Protein AF-A0A398BG31-F1 (afdb_monomer)

Nearest PDB structures (foldseek):
  1ib8-assembly1_A  TM=7.031E-01  e=1.940E-01  Streptococcus pneumoniae
  5mrf-assembly1_CC  TM=3.684E-01  e=1.235E-01  Saccharomyces cerevisiae
  6vda-assembly1_A-2  TM=4.236E-01  e=1.632E+00  Thermotoga maritima MSB8
  6r10-assembly1_G  TM=2.177E-01  e=1.434E+00  Thermus thermophilus HB8
  6o7x-assembly1_M  TM=2.083E-01  e=1.980E+00  Saccharomyces cerevisiae S288C

Organism: NCBI:txid228899

Structure (mmCIF, N/CA/C/O backbone):
data_AF-A0A398BG31-F1
#
_entry.id   AF-A0A398BG31-F1
#
loop_
_atom_site.group_PDB
_atom_site.id
_atom_site.type_symbol
_atom_site.label_atom_id
_atom_site.label_alt_id
_atom_site.label_comp_id
_atom_site.label_asym_id
_atom_site.label_entity_id
_atom_site.label_seq_id
_atom_site.pdbx_PDB_ins_code
_atom_site.Cartn_x
_atom_site.Cartn_y
_atom_site.Cartn_z
_atom_site.occupancy
_atom_site.B_iso_or_equiv
_atom_site.auth_seq_id
_atom_site.auth_comp_id
_atom_site.auth_asym_id
_atom_site.auth_atom_id
_atom_site.pdbx_PDB_model_num
ATOM 1 N N . MET A 1 1 ? 29.401 -32.078 -34.408 1.00 53.19 1 MET A N 1
ATOM 2 C CA . MET A 1 1 ? 29.915 -32.717 -33.171 1.00 53.19 1 MET A CA 1
ATOM 3 C C . MET A 1 1 ? 30.108 -34.208 -33.422 1.00 53.19 1 MET A C 1
ATOM 5 O O . MET A 1 1 ? 29.137 -34.877 -33.753 1.00 53.19 1 MET A O 1
ATOM 9 N N . ASN A 1 2 ? 31.354 -34.693 -33.349 1.00 62.94 2 ASN A N 1
ATOM 10 C CA . ASN A 1 2 ? 31.745 -36.062 -33.719 1.00 62.94 2 ASN A CA 1
ATOM 11 C C . ASN A 1 2 ? 30.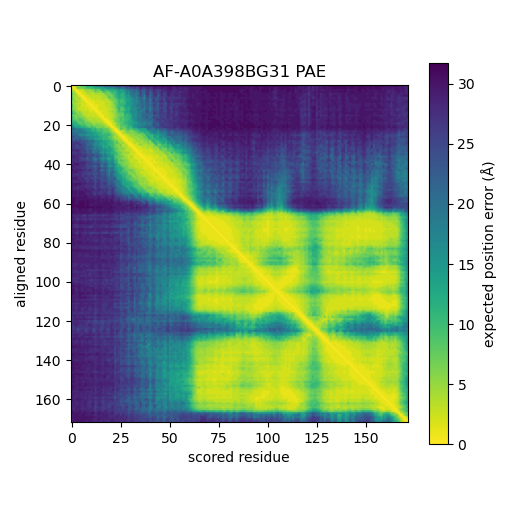960 -37.115 -32.910 1.00 62.94 2 ASN A C 1
ATOM 13 O O . ASN A 1 2 ? 30.745 -36.913 -31.715 1.00 62.94 2 ASN A O 1
ATOM 17 N N . ILE A 1 3 ? 30.553 -38.231 -33.526 1.00 62.78 3 ILE A N 1
ATOM 18 C CA . ILE A 1 3 ? 29.741 -39.298 -32.890 1.00 62.78 3 ILE A CA 1
ATOM 19 C C . ILE A 1 3 ? 30.385 -39.794 -31.582 1.00 62.78 3 ILE A C 1
ATOM 21 O O . ILE A 1 3 ? 29.692 -40.073 -30.604 1.00 62.78 3 ILE A O 1
ATOM 25 N N . LEU A 1 4 ? 31.719 -39.796 -31.527 1.00 59.97 4 LEU A N 1
ATOM 26 C CA . LEU A 1 4 ? 32.506 -40.126 -30.340 1.00 59.97 4 LEU A CA 1
ATOM 27 C C . LEU A 1 4 ? 32.259 -39.159 -29.162 1.00 59.97 4 LEU A C 1
ATOM 29 O O . LEU A 1 4 ? 32.090 -39.601 -28.031 1.00 59.97 4 LEU A O 1
ATOM 33 N N . LYS A 1 5 ? 32.141 -37.849 -29.425 1.00 55.19 5 LYS A N 1
ATOM 34 C CA . LYS A 1 5 ? 31.870 -36.826 -28.396 1.00 55.19 5 LYS A CA 1
ATOM 35 C C . LYS A 1 5 ? 30.456 -36.956 -27.817 1.00 55.19 5 LYS A C 1
ATOM 37 O O . LYS A 1 5 ? 30.279 -36.787 -26.617 1.00 55.19 5 LYS A O 1
ATOM 42 N N . LYS A 1 6 ? 29.464 -37.318 -28.645 1.00 59.91 6 LYS A N 1
ATOM 43 C CA . LYS A 1 6 ? 28.087 -37.590 -28.185 1.00 59.91 6 LYS A CA 1
ATOM 44 C C . LYS A 1 6 ? 28.027 -38.798 -27.244 1.00 59.91 6 LYS A C 1
ATOM 46 O O . LYS A 1 6 ? 27.369 -38.722 -26.214 1.00 59.91 6 LYS A O 1
ATOM 51 N N . LYS A 1 7 ? 28.744 -39.883 -27.562 1.00 61.03 7 LYS A N 1
ATOM 52 C CA . LYS A 1 7 ? 28.800 -41.083 -26.709 1.00 61.03 7 LYS A CA 1
ATOM 53 C C . LYS A 1 7 ? 29.459 -40.797 -25.358 1.00 61.03 7 LYS A C 1
ATOM 55 O O . LYS A 1 7 ? 28.920 -41.199 -24.336 1.00 61.03 7 LYS A O 1
ATOM 60 N N . ILE A 1 8 ? 30.561 -40.044 -25.347 1.00 68.81 8 ILE A N 1
ATOM 61 C CA . ILE A 1 8 ? 31.241 -39.637 -24.105 1.00 68.81 8 ILE A CA 1
ATOM 62 C C . ILE A 1 8 ? 30.322 -38.776 -23.228 1.00 68.81 8 ILE A C 1
ATOM 64 O O . ILE A 1 8 ? 30.245 -39.007 -22.027 1.00 68.81 8 ILE A O 1
ATOM 68 N N . PHE A 1 9 ? 29.579 -37.835 -23.819 1.00 67.69 9 PHE A N 1
ATOM 69 C CA . PHE A 1 9 ? 28.656 -36.974 -23.074 1.00 67.69 9 PHE A CA 1
ATOM 70 C C . PHE A 1 9 ? 27.498 -37.760 -22.442 1.00 67.69 9 PHE A C 1
ATOM 72 O O . PHE A 1 9 ? 27.155 -37.528 -21.287 1.00 67.69 9 PHE A O 1
ATOM 79 N N . ILE A 1 10 ? 26.936 -38.730 -23.171 1.00 68.56 10 ILE A N 1
ATOM 80 C CA . ILE A 1 10 ? 25.888 -39.618 -22.645 1.00 68.56 10 ILE A CA 1
ATOM 81 C C . ILE A 1 10 ? 26.435 -40.463 -21.489 1.00 68.56 10 ILE A C 1
ATOM 83 O O . ILE A 1 10 ? 25.778 -40.574 -20.460 1.00 68.56 10 ILE A O 1
ATOM 87 N N . ILE A 1 11 ? 27.650 -41.004 -21.616 1.00 67.31 11 ILE A N 1
ATOM 88 C CA . ILE A 1 11 ? 28.286 -41.784 -20.545 1.00 67.31 11 ILE A CA 1
ATOM 89 C C . ILE A 1 11 ? 28.514 -40.916 -19.300 1.00 67.31 11 ILE A C 1
ATOM 91 O O . ILE A 1 11 ? 28.195 -41.356 -18.202 1.00 67.31 11 ILE A O 1
ATOM 95 N N . LEU A 1 12 ? 28.985 -39.674 -19.459 1.00 61.62 12 LEU A N 1
ATOM 96 C CA . LEU A 1 12 ? 29.171 -38.718 -18.359 1.00 61.62 12 LEU A CA 1
ATOM 97 C C . LEU A 1 12 ? 27.850 -38.332 -17.679 1.00 61.62 12 LEU A C 1
ATOM 99 O O . LEU A 1 12 ? 27.790 -38.283 -16.454 1.00 61.62 12 LEU A O 1
ATOM 103 N N . ALA A 1 13 ? 26.787 -38.105 -18.454 1.00 61.19 13 ALA A N 1
ATOM 104 C CA . ALA A 1 13 ? 25.463 -37.799 -17.918 1.00 61.19 13 ALA A CA 1
ATOM 105 C C . ALA A 1 13 ? 24.874 -38.986 -17.139 1.00 61.19 13 ALA A C 1
ATOM 107 O O . ALA A 1 13 ? 24.323 -38.795 -16.059 1.00 61.19 13 ALA A O 1
ATOM 108 N N . VAL A 1 14 ? 25.046 -40.213 -17.645 1.00 65.25 14 VAL A N 1
ATOM 109 C CA . VAL A 1 14 ? 24.621 -41.442 -16.957 1.00 65.25 14 VAL A CA 1
ATOM 110 C C . VAL A 1 14 ? 25.443 -41.677 -15.688 1.00 65.25 14 VAL A C 1
ATOM 112 O O . VAL A 1 14 ? 24.869 -42.080 -14.684 1.00 65.25 14 VAL A O 1
ATOM 115 N N . LEU A 1 15 ? 26.747 -41.373 -15.695 1.00 58.56 15 LEU A N 1
ATOM 116 C CA . LEU A 1 15 ? 27.614 -41.448 -14.511 1.00 58.56 15 LEU A CA 1
ATOM 117 C C . LEU A 1 15 ? 27.231 -40.419 -13.438 1.00 58.56 15 LEU A C 1
ATOM 119 O O . LEU A 1 15 ? 27.207 -40.738 -12.255 1.00 58.56 15 LEU A O 1
ATOM 123 N N . LEU A 1 16 ? 26.888 -39.193 -13.836 1.00 57.56 16 LEU A N 1
ATOM 124 C CA . LEU A 1 16 ? 26.406 -38.162 -12.914 1.00 57.56 16 LEU A CA 1
ATOM 125 C C . LEU A 1 16 ? 25.042 -38.534 -12.322 1.00 57.56 16 LEU A C 1
ATOM 127 O O . LEU A 1 16 ? 24.853 -38.438 -11.111 1.00 57.56 16 LEU A O 1
ATOM 131 N N . PHE A 1 17 ? 24.112 -39.026 -13.146 1.00 57.38 17 PHE A N 1
ATOM 132 C CA . PHE A 1 17 ? 22.814 -39.502 -12.666 1.00 57.38 17 PHE A CA 1
ATOM 133 C C . PHE A 1 17 ? 22.946 -40.725 -11.759 1.00 57.38 17 PHE A C 1
ATOM 135 O O . PHE A 1 17 ? 22.264 -40.799 -10.739 1.00 57.38 17 PHE A O 1
ATOM 142 N N . SER A 1 18 ? 23.843 -41.664 -12.070 1.00 56.31 18 SER A N 1
ATOM 143 C CA . SER A 1 18 ? 24.061 -42.827 -11.215 1.00 56.31 18 SER A CA 1
ATOM 144 C C . SER A 1 18 ? 24.712 -42.442 -9.888 1.00 56.31 18 SER A C 1
ATOM 146 O O . SER A 1 18 ? 24.309 -42.995 -8.874 1.00 56.31 18 SER A O 1
ATOM 148 N N . ILE A 1 19 ? 25.603 -41.445 -9.827 1.00 57.47 19 ILE A N 1
ATOM 149 C CA . ILE A 1 19 ? 26.135 -40.911 -8.555 1.00 57.47 19 ILE A CA 1
ATOM 150 C C . ILE A 1 19 ? 25.027 -40.259 -7.707 1.00 57.47 19 ILE A C 1
ATOM 152 O O . ILE A 1 19 ? 24.981 -40.476 -6.495 1.00 57.47 19 ILE A O 1
ATOM 156 N N . VAL A 1 20 ? 24.099 -39.520 -8.328 1.00 55.38 20 VAL A N 1
ATOM 157 C CA . VAL A 1 20 ? 22.949 -38.899 -7.638 1.00 55.38 20 VAL A CA 1
ATOM 158 C C . VAL A 1 20 ? 21.964 -39.951 -7.112 1.00 55.38 20 VAL A C 1
ATOM 160 O O . VAL A 1 20 ? 21.450 -39.809 -6.006 1.00 55.38 20 VAL A O 1
ATOM 163 N N . ILE A 1 21 ? 21.732 -41.031 -7.864 1.00 56.31 21 ILE A N 1
ATOM 164 C CA . ILE A 1 21 ? 20.836 -42.131 -7.465 1.00 56.31 21 ILE A CA 1
ATOM 165 C C . ILE A 1 21 ? 21.506 -43.063 -6.434 1.00 56.31 21 ILE A C 1
ATOM 167 O O . ILE A 1 21 ? 20.829 -43.593 -5.557 1.00 56.31 21 ILE A O 1
ATOM 171 N N . SER A 1 22 ? 22.830 -43.241 -6.498 1.00 51.28 22 SER A N 1
ATOM 172 C CA . SER A 1 22 ? 23.577 -44.185 -5.645 1.00 51.28 22 SER A CA 1
ATOM 173 C C . SER A 1 22 ? 24.001 -43.607 -4.295 1.00 51.28 22 SER A C 1
ATOM 175 O O . SER A 1 22 ? 24.491 -44.357 -3.454 1.00 51.28 22 SER A O 1
ATOM 177 N N . ASN A 1 23 ? 23.835 -42.298 -4.063 1.00 50.19 23 ASN A N 1
ATOM 178 C CA . ASN A 1 23 ? 24.170 -41.674 -2.784 1.00 50.19 23 ASN A CA 1
ATOM 179 C C . ASN A 1 23 ? 22.914 -41.143 -2.067 1.00 50.19 23 ASN A C 1
ATOM 181 O O . ASN A 1 23 ? 22.651 -39.934 -2.074 1.00 50.19 23 ASN A O 1
ATOM 185 N N . PRO A 1 24 ? 22.130 -42.027 -1.416 1.00 53.59 24 PRO A N 1
ATOM 186 C CA . PRO A 1 24 ? 20.902 -41.651 -0.714 1.00 53.59 24 PRO A CA 1
ATOM 187 C C . PRO A 1 24 ? 21.133 -40.602 0.382 1.00 53.59 24 PRO A C 1
ATOM 189 O O . PRO A 1 24 ? 20.195 -39.899 0.746 1.00 53.59 24 PRO A O 1
ATOM 192 N N . ASN A 1 25 ? 22.372 -40.428 0.857 1.00 54.75 25 ASN A N 1
ATOM 193 C CA . ASN A 1 25 ? 22.726 -39.409 1.844 1.00 54.75 25 ASN A CA 1
ATOM 194 C C . ASN A 1 25 ? 22.680 -37.979 1.288 1.00 54.75 25 ASN A C 1
ATOM 196 O O . ASN A 1 25 ? 22.370 -37.066 2.044 1.00 54.75 25 ASN A O 1
ATOM 200 N N . VAL A 1 26 ? 22.936 -37.761 -0.009 1.00 54.12 26 VAL A N 1
ATOM 201 C CA . VAL A 1 26 ? 22.870 -36.417 -0.620 1.00 54.12 26 VAL A CA 1
ATOM 202 C C . VAL A 1 26 ? 21.413 -35.983 -0.770 1.00 54.12 26 VAL A C 1
ATOM 204 O O . VAL A 1 26 ? 21.038 -34.904 -0.323 1.00 54.12 26 VAL A O 1
ATOM 207 N N . LEU A 1 27 ? 20.558 -36.870 -1.288 1.00 51.22 27 LEU A N 1
ATOM 208 C CA . LEU A 1 27 ? 19.114 -36.636 -1.371 1.00 51.22 27 LEU A CA 1
ATOM 209 C C . LEU A 1 27 ? 18.458 -36.544 0.016 1.00 51.22 27 LEU A C 1
ATOM 211 O O . LEU A 1 27 ? 17.576 -35.711 0.215 1.00 51.22 27 LEU A O 1
ATOM 215 N N . ALA A 1 28 ? 18.881 -37.359 0.988 1.00 54.22 28 ALA A N 1
ATOM 216 C CA . ALA A 1 28 ? 18.371 -37.296 2.357 1.00 54.22 28 ALA A CA 1
ATOM 217 C C . ALA A 1 28 ? 18.829 -36.030 3.096 1.00 54.22 28 ALA A C 1
ATOM 219 O O . ALA A 1 28 ? 18.016 -35.433 3.797 1.00 54.22 28 ALA A O 1
ATOM 220 N N . ASN A 1 29 ? 20.078 -35.582 2.920 1.00 52.50 29 ASN A N 1
ATOM 221 C CA . ASN A 1 29 ? 20.554 -34.328 3.510 1.00 52.50 29 ASN A CA 1
ATOM 222 C C . ASN A 1 29 ? 19.877 -33.112 2.879 1.00 52.50 29 ASN A C 1
ATOM 224 O O . ASN A 1 29 ? 19.427 -32.247 3.620 1.00 52.50 29 ASN A O 1
ATOM 228 N N . SER A 1 30 ? 19.707 -33.067 1.553 1.00 46.72 30 SER A N 1
ATOM 229 C CA . SER A 1 30 ? 18.957 -31.981 0.909 1.00 46.72 30 SER A CA 1
ATOM 230 C C . SER A 1 30 ? 17.485 -31.965 1.336 1.00 46.72 30 SER A C 1
ATOM 232 O O . SER A 1 30 ? 16.942 -30.895 1.593 1.00 46.72 30 SER A O 1
ATOM 234 N N . LYS A 1 31 ? 16.839 -33.130 1.498 1.00 51.66 31 LYS A N 1
ATOM 235 C CA . LYS A 1 31 ? 15.466 -33.210 2.033 1.00 51.66 31 LYS A CA 1
ATOM 236 C C . LYS A 1 31 ? 15.378 -32.783 3.500 1.00 51.66 31 LYS A C 1
ATOM 238 O O . LYS A 1 31 ? 14.431 -32.094 3.859 1.00 51.66 31 LYS A O 1
ATOM 243 N N . LYS A 1 32 ? 16.353 -33.156 4.337 1.00 51.97 32 LYS A N 1
ATOM 244 C CA . LYS A 1 32 ? 16.417 -32.739 5.747 1.00 51.97 32 LYS A CA 1
ATOM 245 C C . LYS A 1 32 ? 16.660 -31.239 5.892 1.00 51.97 32 LYS A C 1
ATOM 247 O O . LYS A 1 32 ? 15.977 -30.607 6.683 1.00 51.97 32 LYS A O 1
ATOM 252 N N . GLN A 1 33 ? 17.572 -30.674 5.104 1.00 48.34 33 GLN A N 1
ATOM 253 C CA . GLN A 1 33 ? 17.840 -29.234 5.088 1.00 48.34 33 GLN A CA 1
ATOM 254 C C . GLN A 1 33 ? 16.628 -28.442 4.597 1.00 48.34 33 GLN A C 1
ATOM 256 O O . GLN A 1 33 ? 16.299 -27.417 5.181 1.00 48.34 33 GLN A O 1
ATOM 261 N N . LEU A 1 34 ? 15.926 -28.934 3.572 1.00 43.84 34 LEU A N 1
ATOM 262 C CA . LEU A 1 34 ? 14.704 -28.294 3.092 1.00 43.84 34 LEU A CA 1
ATOM 263 C C . LEU A 1 34 ? 13.581 -28.363 4.136 1.00 43.84 34 LEU A C 1
ATOM 265 O O . LEU A 1 34 ? 12.927 -27.359 4.381 1.00 43.84 34 LEU A O 1
ATOM 269 N N . ALA A 1 35 ? 13.381 -29.517 4.779 1.00 44.00 35 ALA A N 1
ATOM 270 C CA . ALA A 1 35 ? 12.395 -29.663 5.849 1.00 44.00 35 ALA A CA 1
ATOM 271 C C . ALA A 1 35 ? 12.717 -28.758 7.047 1.00 44.00 35 ALA A C 1
ATOM 273 O O . ALA A 1 35 ? 11.823 -28.115 7.584 1.00 44.00 35 ALA A O 1
ATOM 274 N N . GLN A 1 36 ? 13.994 -28.655 7.420 1.00 43.69 36 GLN A N 1
ATOM 275 C CA . GLN A 1 36 ? 14.444 -27.756 8.477 1.00 43.69 36 GLN A CA 1
ATOM 276 C C . GLN A 1 36 ? 14.210 -26.285 8.109 1.00 43.69 36 GLN A C 1
ATOM 278 O O . GLN A 1 36 ? 13.705 -25.535 8.933 1.00 43.69 36 GLN A O 1
ATOM 283 N N . LEU A 1 37 ? 14.486 -25.887 6.864 1.00 46.41 37 LEU A N 1
ATOM 284 C CA . LEU A 1 37 ? 14.227 -24.529 6.381 1.00 46.41 37 LEU A CA 1
ATOM 285 C C . LEU A 1 37 ? 12.724 -24.200 6.352 1.00 46.41 37 LEU A C 1
ATOM 287 O O . LEU A 1 37 ? 12.332 -23.080 6.662 1.00 46.41 37 LEU A O 1
ATOM 291 N N . VAL A 1 38 ? 11.878 -25.171 5.994 1.00 51.41 38 VAL A N 1
ATOM 292 C CA . VAL A 1 38 ? 10.416 -25.020 6.040 1.00 51.41 38 VAL A CA 1
ATOM 293 C C . VAL A 1 38 ? 9.937 -24.861 7.481 1.00 51.41 38 VAL A C 1
ATOM 295 O O . VAL A 1 38 ? 9.196 -23.924 7.743 1.00 51.41 38 VAL A O 1
ATOM 298 N N . MET A 1 39 ? 10.417 -25.683 8.418 1.00 49.50 39 MET A N 1
ATOM 299 C CA . MET A 1 39 ? 10.085 -25.543 9.843 1.00 49.50 39 MET A CA 1
ATOM 300 C C . MET A 1 39 ? 10.563 -24.204 10.418 1.00 49.50 39 MET A C 1
ATOM 302 O O . MET A 1 39 ? 9.814 -23.534 11.117 1.00 49.50 39 MET A O 1
ATOM 306 N N . GLU A 1 40 ? 11.785 -23.771 10.092 1.00 48.88 40 GLU A N 1
ATOM 307 C CA . GLU A 1 40 ? 12.313 -22.469 10.521 1.00 48.88 40 GLU A CA 1
ATOM 308 C C . GLU A 1 40 ? 11.486 -21.303 9.954 1.00 48.88 40 GLU A C 1
ATOM 310 O O . GLU A 1 40 ? 11.307 -20.283 10.622 1.00 48.88 40 GLU A O 1
ATOM 315 N N . HIS A 1 41 ? 10.959 -21.436 8.733 1.00 49.56 41 HIS A N 1
ATOM 316 C CA . HIS A 1 41 ? 10.044 -20.452 8.160 1.00 49.56 41 HIS A CA 1
ATOM 317 C C . HIS A 1 41 ? 8.642 -20.519 8.770 1.00 49.56 41 HIS A C 1
ATOM 319 O O . HIS A 1 41 ? 8.069 -19.465 9.026 1.00 49.56 41 HIS A O 1
ATOM 325 N N . GLU A 1 42 ? 8.101 -21.702 9.054 1.00 53.50 42 GLU A N 1
ATOM 326 C CA . GLU A 1 42 ? 6.820 -21.858 9.752 1.00 53.50 42 GLU A CA 1
ATOM 327 C C . GLU A 1 42 ? 6.878 -21.263 11.163 1.00 53.50 42 GLU A C 1
ATOM 329 O O . GLU A 1 42 ? 5.978 -20.520 11.545 1.00 53.50 42 GLU A O 1
ATOM 334 N N . ASP A 1 43 ? 7.964 -21.484 11.905 1.00 51.66 43 ASP A N 1
ATOM 335 C CA . ASP A 1 43 ? 8.165 -20.886 13.228 1.00 51.66 43 ASP A CA 1
ATOM 336 C C . ASP A 1 43 ? 8.298 -19.360 13.154 1.00 51.66 43 ASP A C 1
ATOM 338 O O . ASP A 1 43 ? 7.699 -18.647 13.963 1.00 51.66 43 ASP A O 1
ATOM 342 N N . LYS A 1 44 ? 9.017 -18.826 12.157 1.00 56.25 44 LYS A N 1
ATOM 3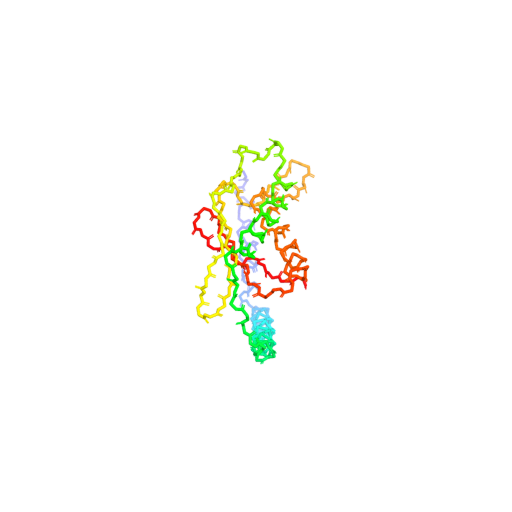43 C CA . LYS A 1 44 ? 9.074 -17.373 11.919 1.00 56.25 44 LYS A CA 1
ATOM 344 C C . LYS A 1 44 ? 7.704 -16.797 11.570 1.00 56.25 44 LYS A C 1
ATOM 346 O O . LYS A 1 44 ? 7.350 -15.746 12.096 1.00 56.25 44 LYS A O 1
ATOM 351 N N . ILE A 1 45 ? 6.929 -17.479 10.727 1.00 55.66 45 ILE A N 1
ATOM 352 C CA . ILE A 1 45 ? 5.564 -17.076 10.369 1.00 55.66 45 ILE A CA 1
ATOM 353 C C . ILE A 1 45 ? 4.666 -17.096 11.609 1.00 55.66 45 ILE A C 1
ATOM 355 O O . ILE A 1 45 ? 3.953 -16.130 11.855 1.00 55.66 45 ILE A O 1
ATOM 359 N N . ASN A 1 46 ? 4.737 -18.141 12.432 1.00 55.25 46 ASN A N 1
ATOM 360 C CA . ASN A 1 46 ? 3.939 -18.258 13.651 1.00 55.25 46 ASN A CA 1
ATOM 361 C C . ASN A 1 46 ? 4.297 -17.190 14.692 1.00 55.25 46 ASN A C 1
ATOM 363 O O . ASN A 1 46 ? 3.409 -16.678 15.373 1.00 55.25 46 ASN A O 1
ATOM 367 N N . ASN A 1 47 ? 5.576 -16.835 14.812 1.00 57.88 47 ASN A N 1
ATOM 368 C CA . ASN A 1 47 ? 6.008 -15.745 15.685 1.00 57.88 47 ASN A CA 1
ATOM 369 C C . ASN A 1 47 ? 5.528 -14.388 15.158 1.00 57.88 47 ASN A C 1
ATOM 371 O O . ASN A 1 47 ? 4.969 -13.616 15.925 1.00 57.88 47 ASN A O 1
ATOM 375 N N . LEU A 1 48 ? 5.611 -14.148 13.846 1.00 55.41 48 LEU A N 1
ATOM 376 C CA . LEU A 1 48 ? 5.056 -12.941 13.227 1.00 55.41 48 LEU A CA 1
ATOM 377 C C . LEU A 1 48 ? 3.535 -12.838 13.407 1.00 55.41 48 LEU A C 1
ATOM 379 O O . LEU A 1 48 ? 3.031 -11.756 13.685 1.00 55.41 48 LEU A O 1
ATOM 383 N N . ILE A 1 49 ? 2.797 -13.947 13.291 1.00 59.25 49 ILE A N 1
ATOM 384 C CA . ILE A 1 49 ? 1.347 -13.976 13.546 1.00 59.25 49 ILE A CA 1
ATOM 385 C C . ILE A 1 49 ? 1.052 -13.609 15.004 1.00 59.25 49 ILE A C 1
ATOM 387 O O . ILE A 1 49 ? 0.160 -12.804 15.261 1.00 59.25 49 ILE A O 1
ATOM 391 N N . LYS A 1 50 ? 1.819 -14.148 15.959 1.00 50.47 50 LYS A N 1
ATOM 392 C CA . LYS A 1 50 ? 1.672 -13.802 17.381 1.00 50.47 50 LYS A CA 1
ATOM 393 C C . LYS A 1 50 ? 1.978 -12.334 17.653 1.00 50.47 50 LYS A C 1
ATOM 395 O O . LYS A 1 50 ? 1.229 -11.706 18.393 1.00 50.47 50 LYS A O 1
ATOM 400 N N . ASP A 1 51 ? 3.030 -11.791 17.051 1.00 50.72 51 ASP A N 1
ATOM 401 C CA . ASP A 1 51 ? 3.392 -10.383 17.210 1.00 50.72 51 ASP A CA 1
ATOM 40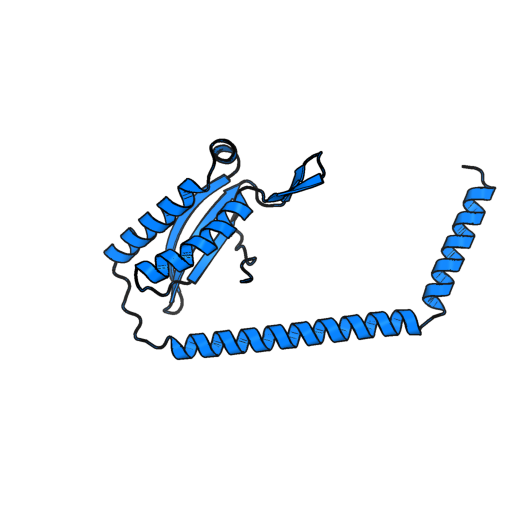2 C C . ASP A 1 51 ? 2.302 -9.471 16.622 1.00 50.72 51 ASP A C 1
ATOM 404 O O . ASP A 1 51 ? 1.929 -8.477 17.239 1.00 50.72 51 ASP A O 1
ATOM 408 N N . VAL A 1 52 ? 1.709 -9.850 15.483 1.00 55.59 52 VAL A N 1
ATOM 409 C CA . VAL A 1 52 ? 0.548 -9.155 14.900 1.00 55.59 52 VAL A CA 1
ATOM 410 C C . VAL A 1 52 ? -0.676 -9.225 15.819 1.00 55.59 52 VAL A C 1
ATOM 412 O O . VAL A 1 52 ? -1.340 -8.210 16.015 1.00 55.59 52 VAL A O 1
ATOM 415 N N . ASP A 1 53 ? -0.975 -10.381 16.413 1.00 53.25 53 ASP A N 1
ATOM 416 C CA . ASP A 1 53 ? -2.111 -10.541 17.332 1.00 53.25 53 ASP A CA 1
ATOM 417 C C . ASP A 1 53 ? -1.929 -9.763 18.647 1.00 53.25 53 ASP A C 1
ATOM 419 O O . ASP A 1 53 ? -2.907 -9.275 19.221 1.00 53.25 53 ASP A O 1
ATOM 423 N N . ILE A 1 54 ? -0.689 -9.639 19.131 1.00 60.16 54 ILE A N 1
ATOM 424 C CA . ILE A 1 54 ? -0.345 -8.818 20.300 1.00 60.16 54 ILE A CA 1
ATOM 425 C C . ILE A 1 54 ? -0.545 -7.340 19.966 1.00 60.16 54 ILE A C 1
ATOM 427 O O . ILE A 1 54 ? -1.255 -6.653 20.698 1.00 60.16 54 ILE A O 1
ATOM 431 N N . LEU A 1 55 ? -0.026 -6.883 18.823 1.00 49.94 55 LEU A N 1
ATOM 432 C CA . LEU A 1 55 ? -0.223 -5.510 18.357 1.00 49.94 55 LEU A CA 1
ATOM 433 C C . LEU A 1 55 ? -1.716 -5.188 18.192 1.00 49.94 55 LEU A C 1
ATOM 435 O O . LEU A 1 55 ? -2.177 -4.186 18.720 1.00 49.94 55 LEU A O 1
ATOM 439 N N . LYS A 1 56 ? -2.510 -6.081 17.588 1.00 51.69 56 LYS A N 1
ATOM 440 C CA . LYS A 1 56 ? -3.970 -5.905 17.455 1.00 51.69 56 LYS A CA 1
ATOM 441 C C . LYS A 1 56 ? -4.710 -5.789 18.790 1.00 51.69 56 LYS A C 1
ATOM 443 O O . LYS A 1 56 ? -5.739 -5.120 18.861 1.00 51.69 56 LYS A O 1
ATOM 448 N N . LYS A 1 57 ? -4.229 -6.452 19.845 1.00 50.59 57 LYS A N 1
ATOM 449 C CA . LYS A 1 57 ? -4.817 -6.343 21.191 1.00 50.59 57 LYS A CA 1
ATOM 450 C C . LYS A 1 57 ? -4.403 -5.065 21.909 1.00 50.59 57 LYS A C 1
ATOM 452 O O . LYS A 1 57 ? -5.204 -4.529 22.669 1.00 50.59 57 LYS A O 1
ATOM 457 N N . GLU A 1 58 ? -3.189 -4.580 21.674 1.00 47.00 58 GLU A N 1
ATOM 458 C CA . GLU A 1 58 ? -2.688 -3.336 22.266 1.00 47.00 58 GLU A CA 1
ATOM 459 C C . GLU A 1 58 ? -3.294 -2.088 21.606 1.00 47.00 58 GLU A C 1
ATOM 461 O O . GLU A 1 58 ? -3.454 -1.072 22.279 1.00 47.00 58 GLU A O 1
ATOM 466 N N . THR A 1 59 ? -3.759 -2.179 20.354 1.00 44.22 59 THR A N 1
ATOM 467 C CA . THR A 1 59 ? -4.480 -1.091 19.674 1.00 44.22 59 THR A CA 1
ATOM 468 C C . THR A 1 59 ? -5.990 -1.044 19.946 1.00 44.22 59 THR A C 1
ATOM 470 O O . THR A 1 59 ? -6.713 -0.337 19.252 1.00 44.22 59 THR A O 1
ATOM 473 N N . GLN A 1 60 ? -6.507 -1.691 21.002 1.00 41.91 60 GLN A N 1
ATOM 474 C CA . GLN A 1 60 ? -7.870 -1.428 21.518 1.00 41.91 60 GLN A CA 1
ATOM 475 C C . GLN A 1 60 ? -8.003 -0.058 22.218 1.00 41.91 60 GLN A C 1
ATOM 477 O O . GLN A 1 60 ? -8.793 0.129 23.145 1.00 41.91 60 GLN A O 1
ATOM 482 N N . THR A 1 61 ? -7.243 0.929 21.758 1.00 42.94 61 THR A N 1
ATOM 483 C CA . THR A 1 61 ? -7.526 2.335 22.007 1.00 42.94 61 THR A CA 1
ATOM 484 C C . THR A 1 61 ? -8.680 2.688 21.084 1.00 42.94 61 THR A C 1
ATOM 486 O O . THR A 1 61 ? -8.561 2.553 19.873 1.00 42.94 61 THR A O 1
ATOM 489 N N . THR A 1 62 ? -9.818 3.050 21.672 1.00 42.25 62 THR A N 1
ATOM 490 C CA . THR A 1 62 ? -11.012 3.609 21.019 1.00 42.25 62 THR A CA 1
ATOM 491 C C . THR A 1 62 ? -10.715 4.185 19.633 1.00 42.25 62 THR A C 1
ATOM 493 O O . THR A 1 62 ? -10.113 5.254 19.554 1.00 42.25 62 THR A O 1
ATOM 496 N N . ASN A 1 63 ? -11.130 3.478 18.571 1.00 48.47 63 ASN A N 1
ATOM 497 C CA . ASN A 1 63 ? -11.074 3.977 17.198 1.00 48.47 63 ASN A CA 1
ATOM 498 C C . ASN A 1 63 ? -11.880 5.272 17.137 1.00 48.47 63 ASN A C 1
ATOM 500 O O . ASN A 1 63 ? -13.113 5.259 17.089 1.00 48.47 63 ASN A O 1
ATOM 504 N N . GLU A 1 64 ? -11.182 6.398 17.197 1.00 56.97 64 GLU A N 1
ATOM 505 C CA . GLU A 1 64 ? -11.775 7.686 16.908 1.00 56.97 64 GLU A CA 1
ATOM 506 C C . GLU A 1 64 ? -12.199 7.636 15.438 1.00 56.97 64 GLU A C 1
ATOM 508 O O . GLU A 1 64 ? -11.389 7.385 14.543 1.00 56.97 64 GLU A O 1
ATOM 513 N N . VAL A 1 65 ? -13.506 7.748 15.193 1.00 71.75 65 VAL A N 1
ATOM 514 C CA . VAL A 1 65 ? -14.064 7.686 13.841 1.00 71.75 65 VAL A CA 1
ATOM 515 C C . VAL A 1 65 ? -13.388 8.774 13.014 1.00 71.75 65 VAL A C 1
ATOM 517 O O . VAL A 1 65 ? -13.523 9.960 13.316 1.00 71.75 65 VAL A O 1
ATOM 520 N N . LEU A 1 66 ? -12.668 8.371 11.966 1.00 83.31 66 LEU A N 1
ATOM 521 C CA . LEU A 1 66 ? -12.016 9.301 11.054 1.00 83.31 66 LEU A CA 1
ATOM 522 C C . LEU A 1 66 ? -13.077 10.203 10.425 1.00 83.31 66 LEU A C 1
ATOM 524 O O . LEU A 1 66 ? -13.924 9.748 9.650 1.00 83.31 66 LEU A O 1
ATOM 528 N N . THR A 1 67 ? -13.030 11.491 10.755 1.00 88.31 67 THR A N 1
ATOM 529 C CA . THR A 1 67 ? -13.929 12.471 10.147 1.00 88.31 67 THR A CA 1
ATOM 530 C C . THR A 1 67 ? -13.652 12.576 8.646 1.00 88.31 67 THR A C 1
ATOM 532 O O . THR A 1 67 ? -12.528 12.348 8.190 1.00 88.31 67 THR A O 1
ATOM 535 N N . GLU A 1 68 ? -14.661 12.949 7.856 1.00 89.38 68 GLU A N 1
ATOM 536 C CA . GLU A 1 68 ? -14.470 13.144 6.413 1.00 89.38 68 GLU A CA 1
ATOM 537 C C . GLU A 1 68 ? -13.423 14.223 6.106 1.00 89.38 68 GLU A C 1
ATOM 539 O O . GLU A 1 68 ? -12.647 14.073 5.166 1.00 89.38 68 GLU A O 1
ATOM 544 N N . GLU A 1 69 ? -13.327 15.268 6.931 1.00 89.12 69 GLU A N 1
ATOM 545 C CA . GLU A 1 69 ? -12.292 16.298 6.798 1.00 89.12 69 GLU A CA 1
ATOM 546 C C . GLU A 1 69 ? -10.885 15.704 6.962 1.00 89.12 69 GLU A C 1
ATOM 548 O O . GLU A 1 69 ? -10.019 15.912 6.108 1.00 89.12 69 GLU A O 1
ATOM 553 N N . THR A 1 70 ? -10.675 14.881 7.995 1.00 89.56 70 THR A N 1
ATOM 554 C CA . THR A 1 70 ? -9.402 14.183 8.217 1.00 89.56 70 THR A CA 1
ATOM 555 C C . THR A 1 70 ? -9.085 13.219 7.075 1.00 89.56 70 THR A C 1
ATOM 557 O O . THR A 1 70 ? -7.949 13.189 6.602 1.00 89.56 70 THR A O 1
ATOM 560 N N . LYS A 1 71 ? -10.077 12.470 6.568 1.00 91.69 71 LYS A N 1
ATOM 561 C CA . LYS A 1 71 ? -9.884 11.573 5.414 1.00 91.69 71 LYS A CA 1
ATOM 562 C C . LYS A 1 71 ? -9.428 12.338 4.175 1.00 91.69 71 LYS A C 1
ATOM 564 O O . LYS A 1 71 ? -8.509 11.891 3.492 1.00 91.69 71 LYS A O 1
ATOM 569 N N . GLN A 1 72 ? -10.035 13.488 3.882 1.00 93.00 72 GLN A N 1
ATOM 570 C CA . GLN A 1 72 ? -9.641 14.308 2.733 1.00 93.00 72 GLN A CA 1
ATOM 571 C C . GLN A 1 72 ? -8.238 14.904 2.902 1.00 93.00 72 GLN A C 1
ATOM 573 O O . GLN A 1 72 ? -7.466 14.916 1.941 1.00 93.00 72 GLN A O 1
ATOM 578 N N . ALA A 1 73 ? -7.880 15.348 4.111 1.00 92.62 73 ALA A N 1
ATOM 579 C CA . ALA A 1 73 ? -6.534 15.830 4.411 1.00 92.62 73 ALA A CA 1
ATOM 580 C C . ALA A 1 73 ? -5.481 14.726 4.211 1.00 92.62 73 ALA A C 1
ATOM 582 O O . ALA A 1 73 ? -4.530 14.913 3.454 1.00 92.62 73 ALA A O 1
ATOM 583 N N . LEU A 1 74 ? -5.708 13.541 4.786 1.00 93.44 74 LEU A N 1
ATOM 584 C CA . LEU A 1 74 ? -4.844 12.371 4.614 1.00 93.44 74 LEU A CA 1
ATOM 585 C C . LEU A 1 74 ? -4.694 11.981 3.139 1.00 93.44 74 LEU A C 1
ATOM 587 O O . LEU A 1 74 ? -3.579 11.817 2.648 1.00 93.44 74 LEU A O 1
ATOM 591 N N . LEU A 1 75 ? -5.803 11.889 2.397 1.00 94.00 75 LEU A N 1
ATOM 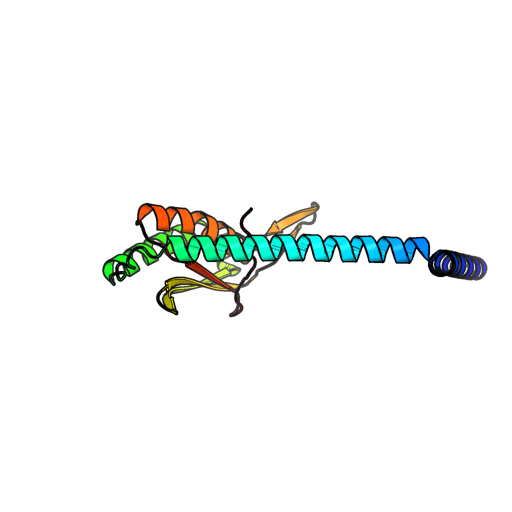592 C CA . LEU A 1 75 ? -5.776 11.576 0.965 1.00 94.00 75 LEU A CA 1
ATOM 593 C C . LEU A 1 75 ? -4.945 12.580 0.166 1.00 94.00 75 LEU A C 1
ATOM 595 O O . LEU A 1 75 ? -4.236 12.181 -0.760 1.00 94.00 75 LEU A O 1
ATOM 599 N N . LYS A 1 76 ? -5.023 13.868 0.510 1.00 93.44 76 LYS A N 1
ATOM 600 C CA . LYS A 1 76 ? -4.224 14.914 -0.126 1.00 93.44 76 LYS A CA 1
ATOM 601 C C . LYS A 1 76 ? -2.732 14.719 0.146 1.00 93.44 76 LYS A C 1
ATOM 603 O O . LYS A 1 76 ? -1.952 14.780 -0.802 1.00 93.44 76 LYS A O 1
ATOM 608 N N . GLU A 1 77 ? -2.349 14.442 1.390 1.00 92.06 77 GLU A N 1
ATOM 609 C CA . GLU A 1 77 ? -0.949 14.199 1.767 1.00 92.06 77 GLU A CA 1
ATOM 610 C C . GLU A 1 77 ? -0.383 12.950 1.090 1.00 92.06 77 GLU A C 1
ATOM 612 O O . GLU A 1 77 ? 0.668 13.013 0.447 1.00 92.06 77 GLU A O 1
ATOM 617 N N . TYR A 1 78 ? -1.107 11.825 1.138 1.00 91.75 78 TYR A N 1
ATOM 618 C CA . TYR A 1 78 ? -0.663 10.606 0.466 1.00 91.75 78 TYR A CA 1
ATOM 619 C C . TYR A 1 78 ? -0.501 10.834 -1.038 1.00 91.75 78 TYR A C 1
ATOM 621 O O . TYR A 1 78 ? 0.535 10.475 -1.599 1.00 91.75 78 TYR A O 1
ATOM 629 N N . ARG A 1 79 ? -1.481 11.467 -1.703 1.00 88.81 79 ARG A N 1
ATOM 630 C CA . ARG A 1 79 ? -1.401 11.773 -3.143 1.00 88.81 79 ARG A CA 1
ATOM 631 C C . ARG A 1 79 ? -0.226 12.679 -3.476 1.00 88.81 79 ARG A C 1
ATOM 633 O O . ARG A 1 79 ? 0.486 12.389 -4.434 1.00 88.81 79 ARG A O 1
ATOM 640 N N . GLY A 1 80 ? -0.016 13.729 -2.683 1.00 87.69 80 GLY A N 1
ATOM 641 C CA . GLY A 1 80 ? 1.126 14.623 -2.835 1.00 87.69 80 GLY A CA 1
ATOM 642 C C . GLY A 1 80 ? 2.436 13.846 -2.760 1.00 87.69 80 GLY A C 1
ATOM 643 O O . GLY A 1 80 ? 3.244 13.923 -3.680 1.00 87.69 80 GLY A O 1
ATOM 644 N N . SER A 1 81 ? 2.595 13.006 -1.733 1.00 86.62 81 SER A N 1
ATOM 645 C CA . SER A 1 81 ? 3.794 12.178 -1.564 1.00 86.62 81 SER A CA 1
ATOM 646 C C . SER A 1 81 ? 4.040 11.227 -2.740 1.00 86.62 81 SER A C 1
ATOM 648 O O . SER A 1 81 ? 5.187 11.032 -3.130 1.00 86.62 81 SER A O 1
ATOM 650 N N . MET A 1 82 ? 2.981 10.667 -3.337 1.00 86.44 82 MET A N 1
ATOM 651 C CA . MET A 1 82 ? 3.101 9.723 -4.448 1.00 86.44 82 MET A CA 1
ATOM 652 C C . MET A 1 82 ? 3.428 10.396 -5.780 1.00 86.44 82 MET A C 1
ATOM 654 O O . MET A 1 82 ? 4.175 9.829 -6.570 1.00 86.44 82 MET A O 1
ATOM 658 N N . GLN A 1 83 ? 2.907 11.599 -6.038 1.00 79.38 83 GLN A N 1
ATOM 659 C CA . GLN A 1 83 ? 3.211 12.328 -7.274 1.00 79.38 83 GLN A CA 1
ATOM 660 C C . GLN A 1 83 ? 4.701 12.650 -7.406 1.00 79.38 83 GLN A C 1
ATOM 662 O O . GLN A 1 83 ? 5.238 12.546 -8.502 1.00 79.38 83 GLN A O 1
ATOM 667 N N . TYR A 1 84 ? 5.390 12.951 -6.302 1.00 78.69 84 TYR A N 1
ATOM 668 C CA . TYR A 1 84 ? 6.841 13.180 -6.318 1.00 78.69 84 TYR A CA 1
ATOM 669 C C . TYR A 1 84 ? 7.670 11.933 -6.666 1.00 78.69 84 TYR A C 1
ATOM 671 O O . TYR A 1 84 ? 8.867 12.054 -6.917 1.00 78.69 84 TYR A O 1
ATOM 679 N N . LEU A 1 85 ? 7.060 10.743 -6.669 1.00 78.25 85 LEU A N 1
ATOM 680 C CA . LEU A 1 85 ? 7.722 9.480 -7.006 1.00 78.25 85 LEU A CA 1
ATOM 681 C C . LEU A 1 85 ? 7.625 9.129 -8.493 1.00 78.25 85 LEU A C 1
ATOM 683 O O . LEU A 1 85 ? 8.336 8.233 -8.939 1.00 78.25 85 LEU A O 1
ATOM 687 N N . ILE A 1 86 ? 6.738 9.792 -9.240 1.00 80.81 86 ILE A N 1
ATOM 688 C CA . ILE A 1 86 ? 6.574 9.582 -10.679 1.00 80.81 86 ILE A CA 1
ATOM 689 C C . ILE A 1 86 ? 7.498 10.564 -11.389 1.00 80.81 86 ILE A C 1
ATOM 691 O O . ILE A 1 86 ? 7.294 11.776 -11.328 1.00 80.81 86 ILE A O 1
ATOM 695 N N . THR A 1 87 ? 8.541 10.050 -12.038 1.00 80.44 87 THR A N 1
ATOM 696 C CA . THR A 1 87 ? 9.421 10.883 -12.863 1.00 80.44 87 THR A CA 1
ATOM 697 C C . THR A 1 87 ? 8.777 11.147 -14.231 1.00 80.44 87 THR A C 1
ATOM 699 O O . THR A 1 87 ? 7.926 10.363 -14.657 1.00 80.44 87 THR A O 1
ATOM 702 N N . PRO A 1 88 ? 9.197 12.189 -14.978 1.00 81.25 88 PRO A N 1
ATOM 703 C CA . PRO A 1 88 ? 8.701 12.422 -16.339 1.00 81.25 88 PRO A CA 1
ATOM 704 C C . PRO A 1 88 ? 8.883 11.216 -17.276 1.00 81.25 88 PRO A C 1
ATOM 706 O O . PRO A 1 88 ? 8.107 11.017 -18.202 1.00 81.25 88 PRO A O 1
ATOM 709 N N . GLU A 1 89 ? 9.898 10.383 -17.030 1.00 79.50 89 GLU A N 1
ATOM 710 C CA . GLU A 1 89 ? 10.180 9.172 -17.811 1.00 79.50 89 GLU A CA 1
ATOM 711 C C . GLU A 1 89 ? 9.233 8.005 -17.483 1.00 79.50 89 GLU A C 1
ATOM 713 O O . GLU A 1 89 ? 9.209 7.002 -18.209 1.00 79.50 89 GLU A O 1
ATOM 718 N N . ASP A 1 90 ? 8.478 8.118 -16.390 1.00 80.25 90 ASP A N 1
ATOM 719 C CA . ASP A 1 90 ? 7.556 7.104 -15.882 1.00 80.25 90 ASP A CA 1
ATOM 720 C C . ASP A 1 90 ? 6.087 7.447 -16.148 1.00 80.25 90 ASP A C 1
ATOM 722 O O . ASP A 1 90 ? 5.247 6.554 -16.042 1.00 80.25 90 ASP A O 1
ATOM 726 N N . GLU A 1 91 ? 5.768 8.690 -16.534 1.00 79.69 91 GLU A N 1
ATOM 727 C CA . GLU A 1 91 ? 4.389 9.155 -16.771 1.00 79.69 91 GLU A CA 1
ATOM 728 C C . GLU A 1 91 ? 3.631 8.287 -17.791 1.00 79.69 91 GLU A C 1
ATOM 730 O O . GLU A 1 91 ? 2.443 8.016 -17.614 1.00 79.69 91 GLU A O 1
ATOM 735 N N . ASP A 1 92 ? 4.330 7.778 -18.810 1.00 81.69 92 ASP A N 1
ATOM 736 C CA . ASP A 1 92 ? 3.758 6.886 -19.829 1.00 81.69 92 ASP A CA 1
ATOM 737 C C . ASP A 1 92 ? 3.766 5.400 -19.421 1.00 81.69 92 ASP A C 1
ATOM 739 O O . ASP A 1 92 ? 3.162 4.557 -20.089 1.00 81.69 92 ASP A O 1
ATOM 743 N N . LYS A 1 93 ? 4.479 5.045 -18.346 1.00 80.50 93 LYS A N 1
ATOM 744 C CA . LYS A 1 93 ? 4.703 3.654 -17.913 1.00 80.50 93 LYS A CA 1
ATOM 745 C C . LYS A 1 93 ? 3.836 3.255 -16.733 1.00 80.50 93 LYS A C 1
ATOM 747 O O . LYS A 1 93 ? 3.563 2.066 -16.560 1.00 80.50 93 LYS A O 1
ATOM 752 N N . ILE A 1 94 ? 3.431 4.218 -15.910 1.00 84.75 94 ILE A N 1
ATOM 753 C CA . ILE A 1 94 ? 2.594 3.970 -14.748 1.00 84.75 94 ILE A CA 1
ATOM 754 C C . ILE A 1 94 ? 1.645 5.121 -14.462 1.00 84.75 94 ILE A C 1
ATOM 756 O O . ILE A 1 94 ? 1.986 6.296 -14.546 1.00 84.75 94 ILE A O 1
ATOM 760 N N . LYS A 1 95 ? 0.443 4.755 -14.032 1.00 87.12 95 LYS A N 1
ATOM 761 C CA . LYS A 1 95 ? -0.592 5.686 -13.623 1.00 87.12 95 LYS A CA 1
ATOM 762 C C . LYS A 1 95 ? -1.177 5.282 -12.281 1.00 87.12 95 LYS A C 1
ATOM 764 O O . LYS A 1 95 ? -1.508 4.119 -12.062 1.00 87.12 95 LYS A O 1
ATOM 769 N N . ILE A 1 96 ? -1.374 6.264 -11.404 1.00 88.81 96 ILE A N 1
ATOM 770 C CA . ILE A 1 96 ? -2.239 6.121 -10.230 1.00 88.81 96 ILE A CA 1
ATOM 771 C C . ILE A 1 96 ? -3.678 6.329 -10.703 1.00 88.81 96 ILE A C 1
ATOM 773 O O . ILE A 1 96 ? -4.044 7.413 -11.155 1.00 88.81 96 ILE A O 1
ATOM 777 N N . VAL A 1 97 ? -4.478 5.271 -10.646 1.00 91.31 97 VAL A N 1
ATOM 778 C CA . VAL A 1 97 ? -5.859 5.253 -11.142 1.00 91.31 97 VAL A CA 1
ATOM 779 C C . VAL A 1 97 ? -6.817 5.772 -10.083 1.00 91.31 97 VAL A C 1
ATOM 781 O O . VAL A 1 97 ? -7.692 6.586 -10.370 1.00 91.31 97 VAL A O 1
ATOM 784 N N . GLU A 1 98 ? -6.641 5.316 -8.846 1.00 93.38 98 GLU A N 1
ATOM 785 C CA . GLU A 1 98 ? -7.515 5.660 -7.733 1.00 93.38 98 GLU A CA 1
ATOM 786 C C . GLU A 1 98 ? -6.738 5.599 -6.418 1.00 93.38 98 GLU A C 1
ATOM 788 O O . GLU A 1 98 ? -5.839 4.778 -6.232 1.00 93.38 98 GLU A O 1
ATOM 793 N N . THR A 1 99 ? -7.124 6.456 -5.478 1.00 93.94 99 THR A N 1
ATOM 794 C CA . THR A 1 99 ? -6.733 6.319 -4.076 1.00 93.94 99 THR A CA 1
ATOM 795 C C . THR A 1 99 ? -7.946 6.604 -3.206 1.00 93.94 99 THR A C 1
ATOM 797 O O . THR A 1 99 ? -8.675 7.567 -3.474 1.00 93.94 99 THR A O 1
ATOM 800 N N . LYS A 1 100 ? -8.152 5.806 -2.159 1.00 95.06 100 LYS A N 1
ATOM 801 C CA . LYS A 1 100 ? -9.281 5.972 -1.235 1.00 95.06 100 LYS A CA 1
ATOM 802 C C . LYS A 1 100 ? -8.956 5.438 0.152 1.00 95.06 100 LYS A C 1
ATOM 804 O O . LYS A 1 100 ? -8.107 4.568 0.293 1.00 95.06 100 LYS A O 1
ATOM 809 N N . ILE A 1 101 ? -9.646 5.961 1.159 1.00 94.31 101 ILE A N 1
ATOM 810 C CA . ILE A 1 101 ? -9.648 5.411 2.516 1.00 94.31 101 ILE A CA 1
ATOM 811 C C . ILE A 1 101 ? -10.999 4.732 2.705 1.00 94.31 101 ILE A C 1
ATOM 813 O O . ILE A 1 101 ? -12.037 5.361 2.500 1.00 94.31 101 ILE A O 1
ATOM 817 N N . VAL A 1 102 ? -10.985 3.452 3.055 1.00 92.38 102 VAL A N 1
ATOM 818 C CA . VAL A 1 102 ? -12.191 2.652 3.288 1.00 92.38 102 VAL A CA 1
ATOM 819 C C . VAL A 1 102 ? -12.154 2.068 4.689 1.00 92.38 102 VAL A C 1
ATOM 821 O O . VAL A 1 102 ? -11.082 1.785 5.211 1.00 92.38 102 VAL A O 1
ATOM 824 N N . GLU A 1 103 ? -13.318 1.887 5.293 1.00 89.38 103 GLU A N 1
ATOM 825 C CA . GLU A 1 103 ? -13.446 1.146 6.545 1.00 89.38 103 GLU A CA 1
ATOM 826 C C . GLU A 1 103 ? -13.728 -0.325 6.216 1.00 89.38 103 GLU A C 1
ATOM 828 O O . GLU A 1 103 ? -14.638 -0.628 5.439 1.00 89.38 103 GLU A O 1
ATOM 833 N N . LYS A 1 104 ? -12.928 -1.238 6.769 1.00 81.00 104 LYS A N 1
ATOM 834 C CA . LYS A 1 104 ? -13.096 -2.690 6.649 1.00 81.00 104 LYS A CA 1
ATOM 835 C C . LYS A 1 104 ? -12.959 -3.309 8.029 1.00 81.00 104 LYS A C 1
ATOM 837 O O . LYS A 1 104 ? -11.952 -3.098 8.690 1.00 81.00 104 LYS A O 1
ATOM 842 N N . ASP A 1 105 ? -13.968 -4.059 8.457 1.00 82.81 105 ASP A N 1
ATOM 843 C CA . ASP A 1 105 ? -13.957 -4.771 9.743 1.00 82.81 105 ASP A CA 1
ATOM 844 C C . ASP A 1 105 ? -13.627 -3.872 10.958 1.00 82.81 105 ASP A C 1
ATOM 846 O O . ASP A 1 105 ? -13.049 -4.320 11.943 1.00 82.81 105 ASP A O 1
ATOM 850 N N . GLY A 1 106 ? -14.015 -2.590 10.891 1.00 77.50 106 GLY A N 1
ATOM 851 C CA . GLY A 1 106 ? -13.752 -1.586 11.928 1.00 77.50 106 GLY A CA 1
ATOM 852 C C . GLY A 1 106 ? -12.355 -0.958 11.885 1.00 77.50 106 GLY A C 1
ATOM 853 O O . GLY A 1 106 ? -12.054 -0.125 12.735 1.00 77.50 106 GLY A O 1
ATOM 854 N N . GLU A 1 107 ? -11.516 -1.318 10.912 1.00 82.06 107 GLU A N 1
ATOM 855 C CA . GLU A 1 107 ? -10.198 -0.729 10.659 1.00 82.06 107 GLU A CA 1
ATOM 856 C C . GLU A 1 107 ? -10.245 0.169 9.412 1.00 82.06 107 GLU A C 1
ATOM 858 O O . GLU A 1 107 ? -10.924 -0.129 8.425 1.00 82.06 107 GLU A O 1
ATOM 863 N N . TYR A 1 108 ? -9.501 1.276 9.426 1.00 87.81 108 TYR A N 1
ATOM 864 C CA . TYR A 1 108 ? -9.368 2.135 8.252 1.00 87.81 108 TYR A CA 1
ATOM 865 C C . TYR A 1 108 ? -8.190 1.693 7.386 1.00 87.81 108 TYR A C 1
ATOM 867 O O . TYR A 1 108 ? -7.074 1.477 7.854 1.00 87.81 108 TYR A O 1
ATOM 875 N N . VAL A 1 109 ? -8.442 1.577 6.087 1.00 90.69 109 VAL A N 1
ATOM 876 C CA . VAL A 1 109 ? -7.498 1.059 5.100 1.00 90.69 109 VAL A CA 1
ATOM 877 C C . VAL A 1 109 ? -7.312 2.102 4.011 1.00 90.69 109 VAL A C 1
ATOM 879 O O . VAL A 1 109 ? -8.262 2.473 3.317 1.00 90.69 109 VAL A O 1
ATOM 882 N N . PHE A 1 110 ? -6.080 2.558 3.823 1.00 92.62 110 PHE A N 1
ATOM 883 C CA . PHE A 1 110 ? -5.700 3.343 2.663 1.00 92.62 110 PHE A CA 1
ATOM 884 C C . PHE A 1 110 ? -5.406 2.411 1.485 1.00 92.62 110 PHE A C 1
ATOM 886 O O . PHE A 1 110 ? -4.507 1.574 1.539 1.00 92.62 110 PHE A O 1
ATOM 893 N N . GLN A 1 111 ? -6.176 2.557 0.411 1.00 93.56 111 GLN A N 1
ATOM 894 C CA . GLN A 1 111 ? -6.042 1.770 -0.806 1.00 93.56 111 GLN A CA 1
ATOM 895 C C . GLN A 1 111 ? -5.474 2.616 -1.942 1.00 93.56 111 GLN A C 1
ATOM 897 O O . GLN A 1 111 ? -5.988 3.702 -2.234 1.00 93.56 111 GLN A O 1
ATOM 902 N N . VAL A 1 112 ? -4.465 2.082 -2.625 1.00 91.81 112 VAL A N 1
ATOM 903 C CA . VAL A 1 112 ? -3.842 2.691 -3.806 1.00 91.81 112 VAL A CA 1
ATOM 904 C C . VAL A 1 112 ? -3.996 1.755 -4.993 1.00 91.81 112 VAL A C 1
ATOM 906 O O . VAL A 1 112 ? -3.629 0.589 -4.900 1.00 91.81 112 VAL A O 1
ATOM 909 N N . TYR A 1 113 ? -4.509 2.264 -6.111 1.00 91.56 113 TYR A N 1
ATOM 910 C CA . TYR A 1 113 ? -4.696 1.513 -7.349 1.00 91.56 113 TYR A CA 1
ATOM 911 C C . TYR A 1 113 ? -3.823 2.106 -8.444 1.00 91.56 113 TYR A C 1
ATOM 913 O O . TYR A 1 113 ? -3.897 3.303 -8.733 1.00 91.56 113 TYR A O 1
ATOM 921 N N . THR A 1 114 ? -3.016 1.259 -9.070 1.00 88.62 114 THR A N 1
ATOM 922 C CA . THR A 1 114 ? -2.133 1.635 -10.172 1.00 88.62 114 THR A CA 1
ATOM 923 C C . THR A 1 114 ? -2.328 0.735 -11.382 1.00 88.62 114 THR A C 1
ATOM 925 O O . THR A 1 114 ? -2.667 -0.440 -11.245 1.00 88.62 114 THR A O 1
ATOM 928 N N . GLU A 1 115 ? -2.077 1.288 -12.561 1.00 86.50 115 GLU A N 1
ATOM 929 C CA . GLU A 1 115 ? -2.014 0.570 -13.835 1.00 86.50 115 GLU A CA 1
ATOM 930 C C . GLU A 1 115 ? -0.682 0.868 -14.518 1.00 86.50 115 GLU A C 1
ATOM 932 O O . GLU A 1 115 ? -0.179 1.989 -14.417 1.00 86.50 115 GLU A O 1
ATOM 937 N N . GLY A 1 116 ? -0.108 -0.118 -15.209 1.00 84.56 116 GLY A N 1
ATOM 938 C CA . GLY A 1 116 ? 1.133 0.059 -15.963 1.00 84.56 116 GLY A CA 1
ATOM 939 C C . GLY A 1 116 ? 2.110 -1.102 -15.817 1.00 84.56 116 GLY A C 1
ATOM 940 O O . GLY A 1 116 ? 1.699 -2.255 -15.667 1.00 84.56 116 GLY A O 1
ATOM 941 N N . THR A 1 117 ? 3.407 -0.795 -15.870 1.00 75.75 117 THR A N 1
ATOM 942 C CA . THR A 1 117 ? 4.478 -1.786 -15.714 1.00 75.75 117 THR A CA 1
ATOM 943 C C . THR A 1 117 ? 4.896 -1.959 -14.251 1.00 75.75 117 THR A C 1
ATOM 945 O O . THR A 1 117 ? 5.139 -0.996 -13.513 1.00 75.75 117 THR A O 1
ATOM 948 N N . ALA A 1 118 ? 4.990 -3.217 -13.820 1.00 66.62 118 ALA A N 1
ATOM 949 C CA . ALA A 1 118 ? 5.572 -3.602 -12.543 1.00 66.62 118 ALA A CA 1
ATOM 950 C C . ALA A 1 118 ? 6.390 -4.886 -12.695 1.00 66.62 118 ALA A C 1
ATOM 952 O O . ALA A 1 118 ? 5.925 -5.895 -13.223 1.00 66.62 118 ALA A O 1
ATOM 953 N N . GLY A 1 119 ? 7.603 -4.866 -12.149 1.00 64.94 119 GLY A N 1
ATOM 954 C CA . GLY A 1 119 ? 8.585 -5.895 -12.431 1.00 64.94 119 GLY A CA 1
ATOM 955 C C . GLY A 1 119 ? 10.001 -5.443 -12.115 1.00 64.94 119 GLY A C 1
ATOM 956 O O . GLY A 1 119 ? 10.230 -4.515 -11.333 1.00 64.94 119 GLY A O 1
ATOM 957 N N . TYR A 1 120 ? 10.952 -6.147 -12.713 1.00 60.00 120 TYR A N 1
ATOM 958 C CA . TYR A 1 120 ? 12.366 -5.812 -12.672 1.00 60.00 120 TYR A CA 1
ATOM 959 C C . TYR A 1 120 ? 12.835 -5.612 -14.099 1.00 60.00 120 TYR A C 1
ATOM 961 O O . TYR A 1 120 ? 12.593 -6.479 -14.941 1.00 60.00 120 TYR A O 1
ATOM 969 N N . THR A 1 121 ? 13.558 -4.528 -14.348 1.00 61.06 121 THR A N 1
ATOM 970 C CA . THR A 1 121 ? 14.311 -4.410 -15.592 1.00 61.06 121 THR A CA 1
ATOM 971 C C . THR A 1 121 ? 15.760 -4.782 -15.339 1.00 61.06 121 THR A C 1
ATOM 973 O O . THR A 1 121 ? 16.327 -4.499 -14.280 1.00 61.06 121 THR A O 1
ATOM 976 N N . HIS A 1 122 ? 16.344 -5.469 -16.314 1.00 52.25 122 HIS A N 1
ATOM 977 C CA . HIS A 1 122 ? 17.759 -5.786 -16.336 1.00 52.25 122 HIS A CA 1
ATOM 978 C C . HIS A 1 122 ? 18.396 -4.932 -17.421 1.00 52.25 122 HIS A C 1
ATOM 980 O O . HIS A 1 122 ? 18.141 -5.142 -18.611 1.00 52.25 122 HIS A O 1
ATOM 986 N N . SER A 1 123 ? 19.192 -3.945 -17.017 1.00 61.38 123 SER A N 1
ATOM 987 C CA . SER A 1 123 ? 19.904 -3.128 -17.988 1.00 61.38 123 SER A CA 1
ATOM 988 C C . SER A 1 123 ? 20.997 -3.957 -18.686 1.00 61.38 123 SER A C 1
ATOM 990 O O . SER A 1 123 ? 21.485 -4.950 -18.135 1.00 61.38 123 SER A O 1
ATOM 992 N N . PRO A 1 124 ? 21.441 -3.550 -19.888 1.00 58.31 124 PRO A N 1
ATOM 993 C CA . PRO A 1 124 ? 22.581 -4.171 -20.567 1.00 58.31 124 PRO A CA 1
ATOM 994 C C . PRO A 1 124 ? 23.887 -4.136 -19.752 1.00 58.31 124 PRO A C 1
ATOM 996 O O . PRO A 1 124 ? 24.810 -4.892 -20.039 1.00 58.31 124 PRO A O 1
ATOM 999 N N . GLU A 1 125 ? 23.961 -3.279 -18.731 1.00 72.94 125 GLU A N 1
ATOM 1000 C CA . GLU A 1 125 ? 25.116 -3.085 -17.846 1.00 72.94 125 GLU A CA 1
ATOM 1001 C C . GLU A 1 125 ? 25.064 -3.972 -16.585 1.00 72.94 125 GLU A C 1
ATOM 1003 O O . GLU A 1 125 ? 25.803 -3.740 -15.632 1.00 72.94 125 GLU A O 1
ATOM 1008 N N . ASN A 1 126 ? 24.203 -4.998 -16.564 1.00 54.03 126 ASN A N 1
ATOM 1009 C CA . ASN A 1 126 ? 23.951 -5.878 -15.413 1.00 54.03 126 ASN A CA 1
ATOM 1010 C C . ASN A 1 126 ? 23.400 -5.166 -14.165 1.00 54.03 126 ASN A C 1
ATOM 1012 O O . ASN A 1 126 ? 23.566 -5.646 -13.040 1.00 54.03 126 ASN A O 1
ATOM 1016 N N . VAL A 1 127 ? 22.714 -4.036 -14.341 1.00 62.50 127 VAL A N 1
ATOM 1017 C CA . VAL A 1 127 ? 22.041 -3.351 -13.235 1.00 62.50 127 VAL A CA 1
ATOM 1018 C C . VAL A 1 127 ? 20.588 -3.806 -13.187 1.00 62.50 127 VAL A C 1
ATOM 1020 O O . VAL A 1 127 ? 19.833 -3.629 -14.145 1.00 62.50 127 VAL A O 1
ATOM 1023 N N . TRP A 1 128 ? 20.200 -4.395 -12.058 1.00 62.44 128 TRP A N 1
ATOM 1024 C CA . TRP A 1 128 ? 18.804 -4.680 -11.743 1.00 62.44 128 TRP A CA 1
ATOM 1025 C C . TRP A 1 128 ? 18.153 -3.416 -11.192 1.00 62.44 128 TRP A C 1
ATOM 1027 O O . TRP A 1 128 ? 18.600 -2.887 -10.174 1.00 62.44 128 TRP A O 1
ATOM 1037 N N . SER A 1 129 ? 17.089 -2.948 -11.836 1.00 65.94 129 SER A N 1
A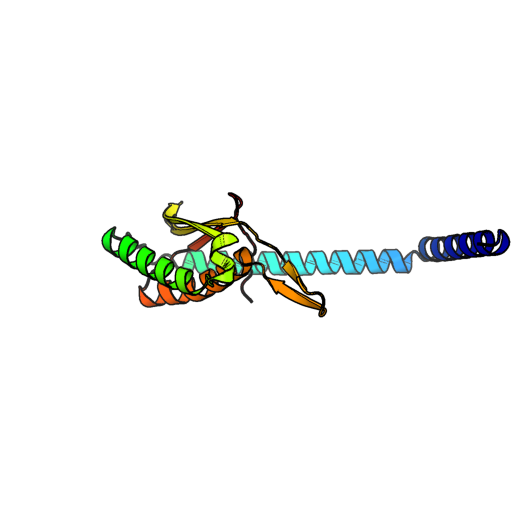TOM 1038 C CA . SER A 1 129 ? 16.275 -1.837 -11.341 1.00 65.94 129 SER A CA 1
ATOM 1039 C C . SER A 1 129 ? 14.815 -2.256 -11.210 1.00 65.94 129 SER A C 1
ATOM 1041 O O . SER A 1 129 ? 14.325 -3.154 -11.904 1.00 65.94 129 SER A O 1
ATOM 1043 N N . PHE A 1 130 ? 14.115 -1.627 -10.273 1.00 67.81 130 PHE A N 1
ATOM 1044 C CA . PHE A 1 130 ? 12.678 -1.803 -10.133 1.00 67.81 130 PHE A CA 1
ATOM 1045 C C . PHE A 1 130 ? 11.956 -1.048 -11.243 1.00 67.81 130 PHE A C 1
ATOM 1047 O O . PHE A 1 130 ? 12.276 0.105 -11.522 1.00 67.81 130 PHE A O 1
ATOM 1054 N N . GLU A 1 131 ? 10.953 -1.685 -11.841 1.00 73.69 131 GLU A N 1
ATOM 1055 C CA . GLU A 1 131 ? 10.005 -0.958 -12.679 1.00 73.69 131 GLU A CA 1
ATOM 1056 C C . GLU A 1 131 ? 9.166 0.013 -11.835 1.00 73.69 131 GLU A C 1
ATOM 1058 O O . GLU A 1 131 ? 8.985 -0.219 -10.628 1.00 73.69 131 GLU A O 1
ATOM 1063 N N . PRO A 1 132 ? 8.610 1.069 -12.453 1.00 77.94 132 PRO A N 1
ATOM 1064 C CA . PRO A 1 132 ? 7.950 2.162 -11.740 1.00 77.94 132 PRO A CA 1
ATOM 1065 C C . PRO A 1 132 ? 6.867 1.704 -10.756 1.00 77.94 132 PRO A C 1
ATOM 1067 O O . PRO A 1 132 ? 6.798 2.220 -9.642 1.00 77.94 132 PRO A O 1
ATOM 1070 N N . GLY A 1 133 ? 6.090 0.661 -11.080 1.00 74.00 133 GLY A N 1
ATOM 1071 C CA . GLY A 1 133 ? 5.095 0.090 -10.160 1.00 74.00 133 GLY A CA 1
ATOM 1072 C C . GLY A 1 133 ? 5.655 -0.387 -8.831 1.00 74.00 133 GLY A C 1
ATOM 1073 O O . GLY A 1 133 ? 5.064 -0.123 -7.783 1.00 74.00 133 GLY A O 1
ATOM 1074 N N . LYS A 1 134 ? 6.830 -1.020 -8.841 1.00 73.06 134 LYS A N 1
ATOM 1075 C CA . LYS A 1 134 ? 7.492 -1.442 -7.603 1.00 73.06 134 LYS A CA 1
ATOM 1076 C C . LYS A 1 134 ? 8.114 -0.269 -6.852 1.00 73.06 134 LYS A C 1
ATOM 1078 O O . LYS A 1 134 ? 8.067 -0.265 -5.624 1.00 73.06 134 LYS A O 1
ATOM 1083 N N . VAL A 1 135 ? 8.653 0.721 -7.565 1.00 75.75 135 VAL A N 1
ATOM 1084 C CA . VAL A 1 135 ? 9.213 1.942 -6.960 1.00 75.75 135 VAL A CA 1
ATOM 1085 C C . VAL A 1 135 ? 8.129 2.723 -6.220 1.00 75.75 135 VAL A C 1
ATOM 1087 O O . VAL A 1 135 ? 8.316 3.072 -5.054 1.00 75.75 135 VAL A O 1
ATOM 1090 N N . ILE A 1 136 ? 6.980 2.951 -6.861 1.00 82.25 136 ILE A N 1
ATOM 1091 C CA . ILE A 1 136 ? 5.852 3.663 -6.253 1.00 82.25 136 ILE A CA 1
ATOM 1092 C C . ILE A 1 136 ? 5.320 2.882 -5.059 1.00 82.25 136 ILE A C 1
ATOM 1094 O O . ILE A 1 136 ? 5.168 3.467 -3.990 1.00 82.25 136 ILE A O 1
ATOM 1098 N N . ALA A 1 137 ? 5.090 1.573 -5.197 1.00 78.56 137 ALA A N 1
ATOM 1099 C CA . ALA A 1 137 ? 4.616 0.742 -4.094 1.00 78.56 137 ALA A CA 1
ATOM 1100 C C . ALA A 1 137 ? 5.547 0.832 -2.872 1.00 78.56 137 ALA A C 1
ATOM 1102 O O . ALA A 1 137 ? 5.093 1.127 -1.765 1.00 78.56 137 ALA A O 1
ATOM 1103 N N . PHE A 1 138 ? 6.853 0.629 -3.074 1.00 76.00 138 PHE A N 1
ATOM 1104 C CA . PHE A 1 138 ? 7.849 0.656 -2.002 1.00 76.00 138 PHE A CA 1
ATOM 1105 C C . PHE A 1 138 ? 7.902 2.014 -1.292 1.00 76.00 138 PHE A C 1
ATOM 1107 O O . PHE A 1 138 ? 7.803 2.081 -0.067 1.00 76.00 138 PHE A O 1
ATOM 1114 N N . ASN A 1 139 ? 8.017 3.101 -2.052 1.00 76.50 139 ASN A N 1
ATOM 1115 C CA . ASN A 1 139 ? 8.135 4.440 -1.479 1.00 76.50 139 ASN A CA 1
ATOM 1116 C C . ASN A 1 139 ? 6.820 4.929 -0.851 1.00 76.50 139 ASN A C 1
ATOM 1118 O O . ASN A 1 139 ? 6.848 5.618 0.166 1.00 76.50 139 ASN A O 1
ATOM 1122 N N . THR A 1 140 ? 5.668 4.519 -1.392 1.00 83.62 140 THR A N 1
ATOM 1123 C CA . THR A 1 140 ? 4.362 4.774 -0.763 1.00 83.62 140 THR A CA 1
ATOM 1124 C C . THR A 1 140 ? 4.310 4.137 0.621 1.00 83.62 140 THR A C 1
ATOM 1126 O O . THR A 1 140 ? 3.923 4.804 1.573 1.00 83.62 140 THR A O 1
ATOM 1129 N N . ALA A 1 141 ? 4.760 2.886 0.767 1.00 81.25 141 ALA A N 1
ATOM 1130 C CA . ALA A 1 141 ? 4.791 2.207 2.063 1.00 81.25 141 ALA A CA 1
ATOM 1131 C C . ALA A 1 141 ? 5.723 2.887 3.085 1.00 81.25 141 ALA A C 1
ATOM 1133 O O . ALA A 1 141 ? 5.407 2.916 4.274 1.00 81.25 141 ALA A O 1
ATOM 1134 N N . GLN A 1 142 ? 6.845 3.463 2.638 1.00 77.12 142 GLN A N 1
ATOM 1135 C CA . GLN A 1 142 ? 7.744 4.236 3.506 1.00 77.12 142 GLN A CA 1
ATOM 1136 C C . GLN A 1 142 ? 7.074 5.527 3.999 1.00 77.12 142 GLN A C 1
ATOM 1138 O O . GLN A 1 142 ? 6.998 5.762 5.205 1.00 77.12 142 GLN A O 1
ATOM 1143 N N . ASN A 1 143 ? 6.519 6.323 3.080 1.00 81.94 143 ASN A N 1
ATOM 1144 C CA . ASN A 1 143 ? 5.877 7.601 3.409 1.00 81.94 143 ASN A CA 1
ATOM 1145 C C . ASN A 1 143 ? 4.582 7.422 4.214 1.00 81.94 143 ASN A C 1
ATOM 1147 O O . ASN A 1 143 ? 4.235 8.271 5.035 1.00 81.94 143 ASN A O 1
ATOM 1151 N N . PHE A 1 144 ? 3.880 6.308 4.003 1.00 86.44 144 PHE A N 1
ATOM 1152 C CA . PHE A 1 144 ? 2.625 5.985 4.668 1.00 86.44 144 PHE A CA 1
ATOM 1153 C C . PHE A 1 144 ? 2.748 6.003 6.195 1.00 86.44 144 PHE A C 1
ATOM 1155 O O . PHE A 1 144 ? 1.986 6.699 6.863 1.00 86.44 144 PHE A O 1
ATOM 1162 N N . ASN A 1 145 ? 3.754 5.315 6.747 1.00 81.69 145 ASN A N 1
ATOM 1163 C CA . ASN A 1 145 ? 3.960 5.260 8.198 1.00 81.69 145 ASN A CA 1
ATOM 1164 C C . ASN A 1 145 ? 4.269 6.646 8.787 1.00 81.69 145 ASN A C 1
ATOM 1166 O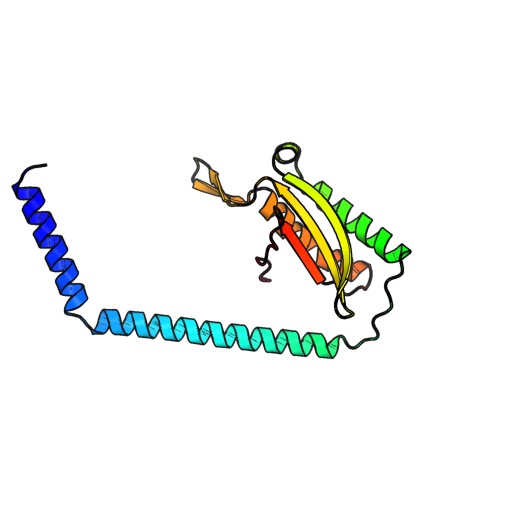 O . ASN A 1 145 ? 3.810 6.977 9.882 1.00 81.69 145 ASN A O 1
ATOM 1170 N N . THR A 1 146 ? 5.020 7.476 8.058 1.00 83.44 146 THR A N 1
ATOM 1171 C CA . THR A 1 146 ? 5.323 8.849 8.478 1.00 83.44 146 THR A CA 1
ATOM 1172 C C . THR A 1 146 ? 4.059 9.702 8.516 1.00 83.44 146 THR A C 1
ATOM 1174 O O . THR A 1 146 ? 3.824 10.388 9.508 1.00 83.44 146 THR A O 1
ATOM 1177 N N . ILE A 1 147 ? 3.214 9.631 7.483 1.00 87.00 147 ILE A N 1
ATOM 1178 C CA . ILE A 1 147 ? 1.961 10.397 7.417 1.00 87.00 147 ILE A CA 1
ATOM 1179 C C . ILE A 1 147 ? 0.980 9.947 8.506 1.00 87.00 147 ILE A C 1
ATOM 1181 O O . ILE A 1 147 ? 0.442 10.802 9.207 1.00 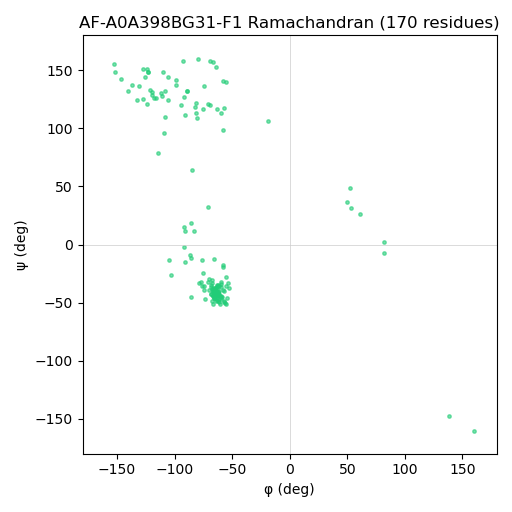87.00 147 ILE A O 1
ATOM 1185 N N . ASN A 1 148 ? 0.821 8.638 8.727 1.00 84.50 148 ASN A N 1
ATOM 1186 C CA . ASN A 1 148 ? 0.004 8.108 9.826 1.00 84.50 148 ASN A CA 1
ATOM 1187 C C . ASN A 1 148 ? 0.443 8.675 11.181 1.00 84.50 148 ASN A C 1
ATOM 1189 O O . ASN A 1 148 ? -0.380 9.153 11.959 1.00 84.50 148 ASN A O 1
ATOM 1193 N N . THR A 1 149 ? 1.756 8.688 11.425 1.00 83.12 149 THR A N 1
ATOM 1194 C CA . THR A 1 149 ? 2.338 9.223 12.664 1.00 83.12 149 THR A CA 1
ATOM 1195 C C . THR A 1 149 ? 2.072 10.722 12.818 1.00 83.12 149 THR A C 1
ATOM 1197 O O . THR A 1 149 ? 1.700 11.166 13.900 1.00 83.12 149 THR A O 1
ATOM 1200 N N . MET A 1 150 ? 2.223 11.510 11.747 1.00 84.19 150 MET A N 1
ATOM 1201 C CA . MET A 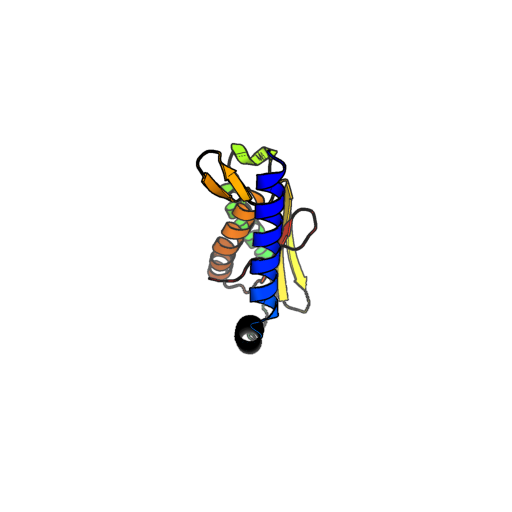1 150 ? 1.988 12.963 11.778 1.00 84.19 150 MET A CA 1
ATOM 1202 C C . MET A 1 150 ? 0.535 13.325 12.097 1.00 84.19 150 MET A C 1
ATOM 1204 O O . MET A 1 150 ? 0.288 14.316 12.779 1.00 84.19 150 MET A O 1
ATOM 1208 N N . TYR A 1 151 ? -0.413 12.526 11.609 1.00 84.62 151 TYR A N 1
ATOM 1209 C CA . TYR A 1 151 ? -1.844 12.737 11.824 1.00 84.62 151 TYR A CA 1
ATOM 1210 C C . TYR A 1 151 ? -2.385 11.996 13.054 1.00 84.62 151 TYR A C 1
ATOM 1212 O O . TYR A 1 151 ? -3.559 12.157 13.374 1.00 84.62 151 TYR A O 1
ATOM 1220 N N . ASN A 1 152 ? -1.542 11.229 13.758 1.00 83.31 152 ASN A N 1
ATOM 1221 C CA . ASN A 1 152 ? -1.918 10.380 14.891 1.00 83.31 152 ASN A CA 1
ATOM 1222 C C . ASN A 1 152 ? -3.084 9.429 14.561 1.00 83.31 152 ASN A C 1
ATOM 1224 O O . ASN A 1 152 ? -4.071 9.346 15.289 1.00 83.31 152 ASN A O 1
ATOM 1228 N N . VAL A 1 153 ? -2.974 8.734 13.429 1.00 82.75 153 VAL A N 1
ATOM 1229 C CA . VAL A 1 153 ? -3.985 7.796 12.930 1.00 82.75 153 VAL A CA 1
ATOM 1230 C C . VAL A 1 153 ? -3.373 6.418 12.716 1.00 82.75 153 VAL A C 1
ATOM 1232 O O . VAL A 1 153 ? -2.206 6.307 12.341 1.00 82.75 153 VAL A O 1
ATOM 1235 N N . ASP A 1 154 ? -4.174 5.373 12.903 1.00 83.31 154 ASP A N 1
ATOM 1236 C CA . ASP A 1 154 ? -3.785 4.001 12.582 1.00 83.31 154 ASP A CA 1
ATOM 1237 C C . ASP A 1 154 ? -4.562 3.516 11.355 1.00 83.31 154 ASP A C 1
ATOM 1239 O O . ASP A 1 154 ? -5.725 3.120 11.438 1.00 83.31 154 ASP A O 1
ATOM 1243 N N . LEU A 1 155 ? -3.932 3.637 10.185 1.00 85.06 155 LEU A N 1
ATOM 1244 C CA . LEU A 1 155 ? -4.437 3.065 8.942 1.00 85.06 155 LEU A CA 1
ATOM 1245 C C . LEU A 1 155 ? -3.534 1.913 8.518 1.00 85.06 155 LEU A C 1
ATOM 1247 O O . LEU A 1 155 ? -2.312 1.980 8.657 1.00 85.06 155 LEU A O 1
ATOM 1251 N N . SER A 1 156 ? -4.120 0.920 7.860 1.00 87.56 156 SER A N 1
ATOM 1252 C CA . SER A 1 156 ? -3.371 -0.066 7.077 1.00 87.56 156 SER A CA 1
ATOM 1253 C C . SER A 1 156 ? -3.261 0.356 5.606 1.00 87.56 156 SER A C 1
ATOM 1255 O O . SER A 1 156 ? -4.042 1.173 5.118 1.00 87.56 156 SER A O 1
ATOM 1257 N N . LEU A 1 157 ? -2.269 -0.180 4.890 1.00 86.88 157 LEU A N 1
ATOM 1258 C CA . LEU A 1 157 ? -2.041 0.090 3.468 1.00 86.88 157 LEU A CA 1
ATOM 1259 C C . LEU A 1 157 ? -2.352 -1.156 2.636 1.00 86.88 157 LEU A C 1
ATOM 1261 O O . LEU A 1 157 ? -1.767 -2.218 2.847 1.00 86.88 157 LEU A O 1
ATOM 1265 N N . GLU A 1 158 ? -3.193 -0.995 1.620 1.00 89.19 158 GLU A N 1
ATOM 1266 C CA . GLU A 1 158 ? -3.370 -1.972 0.551 1.00 89.19 158 GLU A CA 1
ATOM 1267 C C . GLU A 1 158 ? -2.979 -1.352 -0.791 1.00 89.19 158 GLU A C 1
ATOM 1269 O O . GLU A 1 158 ? -3.500 -0.316 -1.204 1.00 89.19 158 GLU A O 1
ATOM 1274 N N . PHE A 1 159 ? -2.073 -2.015 -1.504 1.00 84.88 159 PHE A N 1
ATOM 1275 C CA . PHE A 1 159 ? -1.637 -1.575 -2.822 1.00 84.88 159 PHE A CA 1
ATOM 1276 C C . PHE A 1 159 ? -2.128 -2.552 -3.883 1.00 84.88 159 PHE A C 1
ATOM 1278 O O . PHE A 1 159 ? -1.929 -3.760 -3.759 1.00 84.88 159 PHE A O 1
ATOM 1285 N N . TYR A 1 160 ? -2.737 -2.024 -4.934 1.00 85.00 160 TYR A N 1
ATOM 1286 C CA . TYR A 1 160 ? -3.264 -2.769 -6.063 1.00 85.00 160 TYR A CA 1
ATOM 1287 C C . TYR A 1 160 ? -2.560 -2.319 -7.342 1.00 85.00 160 TYR A C 1
ATOM 1289 O O . TYR A 1 160 ? -2.453 -1.124 -7.626 1.00 85.00 160 TYR A O 1
ATOM 1297 N N . HIS A 1 161 ? -2.086 -3.279 -8.127 1.00 81.50 161 HIS A N 1
ATOM 1298 C CA . HIS A 1 161 ? -1.453 -3.038 -9.415 1.00 81.50 161 HIS A CA 1
ATOM 1299 C C . HIS A 1 161 ? -2.126 -3.894 -10.486 1.00 81.50 161 HIS A C 1
ATOM 1301 O O . HIS A 1 161 ? -2.243 -5.104 -10.315 1.00 81.50 161 HIS A O 1
ATOM 1307 N N . ASN A 1 162 ? -2.600 -3.266 -11.565 1.00 81.81 162 ASN A N 1
ATOM 1308 C CA . ASN A 1 162 ? -3.383 -3.917 -12.623 1.00 81.81 162 ASN A CA 1
ATOM 1309 C C . ASN A 1 162 ? -4.560 -4.749 -12.064 1.00 81.81 162 ASN A C 1
ATOM 1311 O O . ASN A 1 162 ? -4.873 -5.829 -12.555 1.00 81.81 162 ASN A O 1
ATOM 1315 N N . GLY A 1 163 ? -5.197 -4.252 -10.996 1.00 77.88 163 GLY A N 1
ATOM 1316 C CA . GLY A 1 163 ? -6.316 -4.915 -10.317 1.00 77.88 163 GLY A CA 1
ATOM 1317 C C . GLY A 1 163 ? -5.929 -6.005 -9.308 1.00 77.88 163 GLY A C 1
ATOM 1318 O O . GLY A 1 163 ? -6.792 -6.459 -8.560 1.00 77.88 163 GLY A O 1
ATOM 1319 N N . GLU A 1 164 ? -4.655 -6.392 -9.216 1.00 76.88 164 GLU A N 1
ATOM 1320 C CA . GLU A 1 164 ? -4.184 -7.410 -8.273 1.00 76.88 164 GLU A CA 1
ATOM 1321 C C . GLU A 1 164 ? -3.560 -6.785 -7.023 1.00 76.88 164 GLU A C 1
ATOM 1323 O O . GLU A 1 164 ? -2.785 -5.831 -7.101 1.00 76.88 164 GLU A O 1
ATOM 1328 N N . GLN A 1 165 ? -3.871 -7.333 -5.845 1.00 77.94 165 GLN A N 1
ATOM 1329 C CA . GLN A 1 165 ? -3.278 -6.861 -4.595 1.00 77.94 165 GLN A CA 1
ATOM 1330 C C . GLN A 1 165 ? -1.797 -7.259 -4.516 1.00 77.94 165 GLN A C 1
ATOM 1332 O O . GLN A 1 165 ? -1.449 -8.442 -4.496 1.00 77.94 165 GLN A O 1
ATOM 1337 N N . VAL A 1 166 ? -0.921 -6.267 -4.391 1.00 72.44 166 VAL A N 1
ATOM 1338 C CA . VAL A 1 166 ? 0.516 -6.451 -4.198 1.00 72.44 166 VAL A CA 1
ATOM 1339 C C . VAL A 1 166 ? 0.782 -6.768 -2.728 1.00 72.44 166 VAL A C 1
ATOM 1341 O O . VAL A 1 166 ? 0.693 -5.906 -1.860 1.00 72.44 166 VAL A O 1
ATOM 1344 N N . LYS A 1 167 ? 1.145 -8.021 -2.440 1.00 64.75 167 LYS A N 1
ATOM 1345 C CA . LYS A 1 167 ? 1.420 -8.509 -1.072 1.00 64.75 167 LYS A CA 1
ATOM 1346 C C . LYS A 1 167 ? 2.890 -8.382 -0.641 1.00 64.75 167 LYS A C 1
ATOM 1348 O O . LYS A 1 167 ? 3.292 -8.971 0.354 1.00 64.75 167 LYS A O 1
ATOM 1353 N N . MET A 1 168 ? 3.716 -7.659 -1.400 1.00 52.50 168 MET A N 1
ATOM 1354 C CA . MET A 1 168 ? 5.183 -7.669 -1.251 1.00 52.50 168 MET A CA 1
ATOM 1355 C C . MET A 1 168 ? 5.748 -6.739 -0.160 1.00 52.50 168 MET A C 1
ATOM 1357 O O . MET A 1 168 ? 6.962 -6.565 -0.095 1.00 52.50 168 MET A O 1
ATOM 1361 N N . PHE A 1 169 ? 4.926 -6.175 0.727 1.00 50.25 169 PHE A N 1
ATOM 1362 C CA . PHE A 1 169 ? 5.421 -5.358 1.842 1.00 50.25 169 PHE A CA 1
ATOM 1363 C C . PHE A 1 169 ? 5.802 -6.230 3.044 1.00 50.25 169 PHE A C 1
ATOM 1365 O O . PHE A 1 169 ? 5.195 -6.149 4.108 1.00 50.25 169 PHE A O 1
ATOM 1372 N N . ALA A 1 170 ? 6.812 -7.086 2.886 1.00 29.78 170 ALA A N 1
ATOM 1373 C CA . ALA A 1 170 ? 7.540 -7.555 4.058 1.00 29.78 170 ALA A CA 1
ATOM 1374 C C . ALA A 1 170 ? 8.337 -6.355 4.594 1.00 29.78 170 ALA A C 1
ATOM 1376 O O . ALA A 1 170 ? 9.130 -5.768 3.853 1.00 29.78 170 ALA A O 1
ATOM 1377 N N . ARG A 1 171 ? 8.084 -5.947 5.846 1.00 31.94 171 ARG A N 1
ATOM 1378 C CA . ARG A 1 171 ? 8.960 -4.991 6.539 1.00 31.94 171 ARG A CA 1
ATOM 1379 C C . ARG A 1 171 ? 10.398 -5.549 6.522 1.00 31.94 171 ARG A C 1
ATOM 1381 O O . ARG A 1 171 ? 10.540 -6.765 6.673 1.00 31.94 171 ARG A O 1
ATOM 1388 N N . PRO A 1 172 ? 11.425 -4.709 6.301 1.00 29.30 172 PRO A N 1
ATOM 1389 C CA . PRO A 1 172 ? 12.807 -5.105 6.557 1.00 29.30 172 PRO A CA 1
ATOM 1390 C C . PRO A 1 172 ? 13.005 -5.532 8.017 1.00 29.30 172 PRO A C 1
ATOM 1392 O O . PRO A 1 172 ? 12.272 -5.008 8.890 1.00 29.30 172 PRO A O 1
#

Foldseek 3Di:
DDPVVVVVVVVVVVVVVCVVVVCVVVVVVVVVVVVVVVVVVVVVVVVVVVVVVVVVVVPPPPQPPQDPVNQVVLQVQLVVQLVVLQDPVCPVAKDFPDWGWDADPNAIATETEMEGDFDWDQDPVRDIDTRSLVSSVVSSVVVVVVSCVVSVHDYHYWYHYPNHTDPPPDDD

Sequence (172 aa):
MNILKKKIFIILAVLLFSIVISNPNVLANSKKQLAQLVMEHEDKINNLIKDVDILKKETQTTNEVLTEETKQALLKEYRGSMQYLITPEDEDKIKIVETKIVEKDGEYVFQVYTEGTAGYTHSPENVWSFEPGKVIAFNTAQNFNTINTMYNVDLSLEFYHNGEQVKMFARP

Secondary structure (DSSP, 8-state):
--HHHHHHHHHHHHHHHHHHHH-HHHHHHHHHHHHHHHHHHHHHHHHHHHHHHHHHHHT-S------HHHHHHHHHHHHHHHHTT--TTTTTTEEE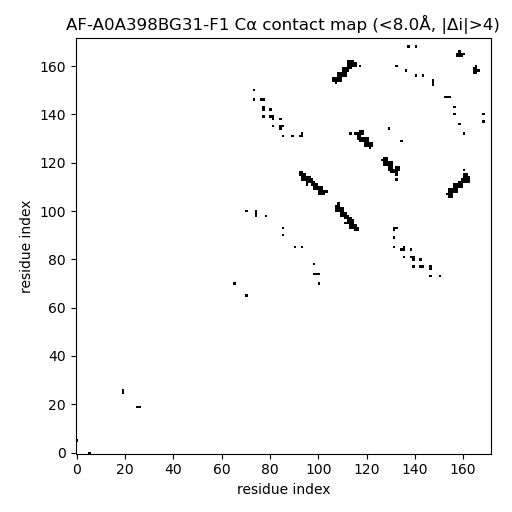EEEEEEEETTEEEEEEEEEE--SEEE-TTS-EEE-HHHHHHHHHHHHHHHHHHHHT--EEEEEEETTEE-------

pLDDT: mean 70.09, std 16.6, range [29.3, 95.06]

Mean predicted aligned error: 15.87 Å

Radius of gyration: 24.99 Å; Cα contacts (8 Å, |Δi|>4): 150; chains: 1; bounding box: 47×60×56 Å

Solvent-accessible surface area (backbone atoms only — not comparable to full-atom values): 10043 Å² total; per-residue (Å²): 133,58,73,69,58,56,53,52,50,52,52,52,52,52,51,52,51,46,54,60,70,71,35,64,65,59,60,48,47,53,51,49,53,50,51,50,53,49,49,56,47,50,52,51,50,54,50,51,52,51,53,50,54,49,51,61,62,70,58,72,59,78,80,74,78,80,45,70,68,56,50,53,51,51,52,50,52,55,52,54,62,49,55,78,64,56,48,87,91,33,62,90,43,39,43,82,76,49,74,48,77,44,79,54,99,91,42,43,32,40,37,42,34,31,42,68,48,66,54,72,44,74,46,97,84,76,46,78,42,68,26,63,44,45,49,45,54,54,51,46,60,58,51,45,59,54,52,28,60,76,69,73,48,83,65,48,83,45,44,26,49,74,84,41,76,59,82,80,80,69,78,131